Protein AF-A0A9D1NC37-F1 (afdb_monomer)

Radius of gyration: 18.71 Å; Cα contacts (8 Å, |Δi|>4): 106; chains: 1; bounding box: 54×20×46 Å

Sequence (112 aa):
MNAKKPLIVYVLKVLESNTDRDHPMTQVKIAEWIDPVLPCDRKTVGRNIKTLQAMGYPIVKTSKGFYMDRRQFNAEEIRFVLRAVMFAEGKDEEEKVELYKKLHRAFQVRWW

Structure 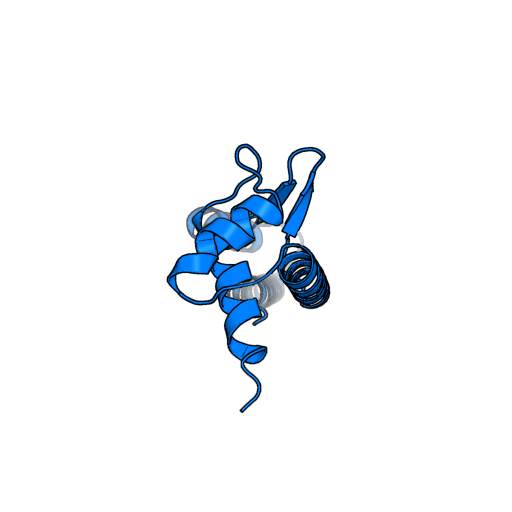(mmCIF, N/CA/C/O backbone):
data_AF-A0A9D1NC37-F1
#
_entry.id   AF-A0A9D1NC37-F1
#
loop_
_atom_site.group_PDB
_atom_site.id
_atom_site.type_symbol
_atom_site.label_atom_id
_atom_site.label_alt_id
_atom_site.label_comp_id
_atom_site.label_asym_id
_atom_site.label_entity_id
_atom_site.label_seq_id
_atom_site.pdbx_PDB_ins_code
_atom_site.Cartn_x
_atom_site.Cartn_y
_atom_site.Cartn_z
_atom_site.occupancy
_atom_site.B_iso_or_equiv
_atom_site.auth_seq_id
_atom_site.auth_comp_id
_atom_site.auth_asym_id
_atom_site.auth_atom_id
_atom_site.pdbx_PDB_model_num
ATOM 1 N N . MET A 1 1 ? 30.618 0.639 -0.877 1.00 40.62 1 MET A N 1
ATOM 2 C CA . MET A 1 1 ? 29.288 0.826 -0.250 1.00 40.62 1 MET A CA 1
ATOM 3 C C . MET A 1 1 ? 28.216 0.364 -1.229 1.00 40.62 1 MET A C 1
ATOM 5 O O . MET A 1 1 ? 28.209 0.810 -2.365 1.00 40.62 1 MET A O 1
ATOM 9 N N . ASN A 1 2 ? 27.389 -0.609 -0.837 1.00 46.97 2 ASN A N 1
ATOM 10 C CA . ASN A 1 2 ? 26.413 -1.273 -1.712 1.00 46.97 2 ASN A CA 1
ATOM 11 C C . ASN A 1 2 ? 25.278 -0.306 -2.114 1.00 46.97 2 ASN A C 1
ATOM 13 O O . ASN A 1 2 ? 24.336 -0.115 -1.346 1.00 46.97 2 ASN A O 1
ATOM 17 N N . ALA A 1 3 ? 25.320 0.233 -3.336 1.00 53.94 3 ALA A N 1
ATOM 18 C CA . ALA A 1 3 ? 24.290 1.098 -3.938 1.00 53.94 3 ALA A CA 1
ATOM 19 C C . ALA A 1 3 ? 22.898 0.433 -4.108 1.00 53.94 3 ALA A C 1
ATOM 21 O O . ALA A 1 3 ? 21.982 1.021 -4.671 1.00 53.94 3 ALA A O 1
ATOM 22 N N . LYS A 1 4 ? 22.710 -0.792 -3.594 1.00 53.84 4 LYS A N 1
ATOM 23 C CA . LYS A 1 4 ? 21.444 -1.543 -3.623 1.00 53.84 4 LYS A CA 1
ATOM 24 C C . LYS A 1 4 ? 20.414 -1.066 -2.588 1.00 53.84 4 LYS A C 1
ATOM 26 O O . LYS A 1 4 ? 19.228 -1.288 -2.792 1.00 53.84 4 LYS A O 1
ATOM 31 N N . LYS A 1 5 ? 20.841 -0.427 -1.490 1.00 58.94 5 LYS A N 1
ATOM 32 C CA . LYS A 1 5 ? 19.944 0.008 -0.399 1.00 58.94 5 LYS A CA 1
ATOM 33 C C . LYS A 1 5 ? 19.001 1.187 -0.735 1.00 58.94 5 LYS A C 1
ATOM 35 O O . LYS A 1 5 ? 17.863 1.119 -0.288 1.00 58.94 5 LYS A O 1
ATOM 40 N N . PRO A 1 6 ? 19.371 2.226 -1.514 1.00 79.62 6 PRO A N 1
ATOM 41 C CA . PRO A 1 6 ? 18.430 3.307 -1.834 1.00 79.62 6 PRO A CA 1
ATOM 42 C C . PRO A 1 6 ? 17.384 2.925 -2.894 1.00 79.62 6 PRO A C 1
ATOM 44 O O . PRO A 1 6 ? 16.293 3.487 -2.901 1.00 79.62 6 PRO A O 1
ATOM 47 N N . LEU A 1 7 ? 17.673 1.962 -3.780 1.00 91.44 7 LEU A N 1
ATOM 48 C CA . LEU A 1 7 ? 16.817 1.691 -4.940 1.00 91.44 7 LEU A CA 1
ATOM 49 C C . LEU A 1 7 ? 15.417 1.180 -4.567 1.00 91.44 7 LEU A C 1
ATOM 51 O O . LEU A 1 7 ? 14.444 1.565 -5.209 1.00 91.44 7 LEU A O 1
ATOM 55 N N . ILE A 1 8 ? 15.296 0.358 -3.519 1.00 94.88 8 ILE A N 1
ATOM 56 C CA . ILE A 1 8 ? 13.988 -0.123 -3.048 1.00 94.88 8 ILE A CA 1
ATOM 57 C C . ILE A 1 8 ? 13.069 1.036 -2.641 1.00 94.88 8 ILE A C 1
ATOM 59 O O . ILE A 1 8 ? 11.880 1.010 -2.944 1.00 94.88 8 ILE A O 1
ATOM 63 N N . VAL A 1 9 ? 13.639 2.082 -2.035 1.00 94.38 9 VAL A N 1
ATOM 64 C CA . VAL A 1 9 ? 12.913 3.285 -1.612 1.00 94.38 9 VAL A CA 1
ATOM 65 C C . VAL A 1 9 ? 12.467 4.100 -2.826 1.00 94.38 9 VAL A C 1
ATOM 67 O O . VAL A 1 9 ? 11.352 4.611 -2.838 1.00 94.38 9 VAL A O 1
ATOM 70 N N . TYR A 1 10 ? 13.290 4.193 -3.875 1.00 95.50 10 TYR A N 1
ATOM 71 C CA . TYR A 1 10 ? 12.880 4.838 -5.127 1.00 95.50 10 TYR A CA 1
ATOM 72 C C . TYR A 1 10 ? 11.747 4.074 -5.821 1.00 95.50 10 TYR A C 1
ATOM 74 O O . TYR A 1 10 ? 10.767 4.692 -6.224 1.00 95.50 10 TYR A O 1
ATOM 82 N N . VAL A 1 11 ? 11.828 2.740 -5.900 1.00 96.75 11 VAL A N 1
ATOM 83 C CA . VAL A 1 11 ? 10.744 1.908 -6.458 1.00 96.75 11 VAL A CA 1
ATOM 84 C C . VAL A 1 11 ? 9.447 2.098 -5.671 1.00 96.75 11 VAL A C 1
ATOM 86 O O . VAL A 1 11 ? 8.392 2.264 -6.282 1.00 96.75 11 VAL A O 1
ATOM 89 N N . LEU A 1 12 ? 9.527 2.122 -4.337 1.00 95.31 12 LEU A N 1
ATOM 90 C CA . LEU A 1 12 ? 8.379 2.397 -3.476 1.00 95.31 12 LEU A CA 1
ATOM 91 C C . LEU A 1 12 ? 7.760 3.763 -3.796 1.00 95.31 12 LEU A C 1
ATOM 93 O O . LEU A 1 12 ? 6.575 3.823 -4.108 1.00 95.31 12 LEU A O 1
ATOM 97 N N . LYS A 1 13 ? 8.564 4.833 -3.820 1.00 93.44 13 LYS A N 1
ATOM 98 C CA . LYS A 1 13 ? 8.089 6.192 -4.127 1.00 93.44 13 LYS A CA 1
ATOM 99 C C . LYS A 1 13 ? 7.427 6.297 -5.500 1.00 93.44 13 LYS A C 1
ATOM 101 O O . LYS A 1 13 ? 6.409 6.969 -5.631 1.00 93.44 13 LYS A O 1
ATOM 106 N N . VAL A 1 14 ? 7.973 5.633 -6.525 1.00 95.50 14 VAL A N 1
ATOM 107 C CA . VAL A 1 14 ? 7.354 5.634 -7.860 1.00 95.50 14 VAL A CA 1
ATOM 108 C C . VAL A 1 14 ? 5.963 5.020 -7.805 1.00 95.50 14 VAL A C 1
ATOM 110 O O . VAL A 1 14 ? 5.016 5.643 -8.283 1.00 95.50 14 VAL A O 1
ATOM 113 N N . LEU A 1 15 ? 5.835 3.837 -7.199 1.00 95.50 15 LEU A N 1
ATOM 114 C CA . LEU A 1 15 ? 4.553 3.151 -7.058 1.00 95.50 15 LEU A CA 1
ATOM 115 C C . LEU A 1 15 ? 3.567 3.973 -6.225 1.00 95.50 15 LEU A C 1
ATOM 117 O O . LEU A 1 15 ? 2.420 4.136 -6.625 1.00 95.50 15 LEU A O 1
ATOM 121 N N . GLU A 1 16 ? 4.006 4.537 -5.103 1.00 91.81 16 GLU A N 1
ATOM 122 C CA . GLU A 1 16 ? 3.150 5.358 -4.252 1.00 91.81 16 GLU A CA 1
ATOM 123 C C . GLU A 1 16 ? 2.652 6.605 -4.972 1.00 91.81 16 GLU A C 1
ATOM 125 O O . GLU A 1 16 ? 1.464 6.889 -4.896 1.00 91.81 16 GLU A O 1
ATOM 130 N N . SER A 1 17 ? 3.517 7.358 -5.655 1.00 90.12 17 SER A N 1
ATOM 131 C CA . SER A 1 17 ? 3.169 8.677 -6.198 1.00 90.12 17 SER A CA 1
ATOM 132 C C . SER A 1 17 ? 2.583 8.657 -7.609 1.00 90.12 17 SER A C 1
ATOM 134 O O . SER A 1 17 ? 1.887 9.602 -7.964 1.00 90.12 17 SER A O 1
ATOM 136 N N . ASN A 1 18 ? 2.862 7.625 -8.410 1.00 90.69 18 ASN A N 1
ATOM 137 C CA . ASN A 1 18 ? 2.588 7.643 -9.854 1.00 90.69 18 ASN A CA 1
ATOM 138 C C . ASN A 1 18 ? 1.713 6.479 -10.331 1.00 90.69 18 ASN A C 1
ATOM 140 O O . ASN A 1 18 ? 1.532 6.324 -11.538 1.00 90.69 18 ASN A O 1
ATOM 144 N N . THR A 1 19 ? 1.210 5.639 -9.419 1.00 93.69 19 THR A N 1
ATOM 145 C CA . THR A 1 19 ? 0.361 4.505 -9.794 1.00 93.69 19 THR A CA 1
ATOM 146 C C . THR A 1 19 ? -0.884 4.403 -8.933 1.00 93.69 19 THR A C 1
ATOM 148 O O . THR A 1 19 ? -0.865 4.685 -7.736 1.00 93.69 19 THR A O 1
ATOM 151 N N . ASP A 1 20 ? -1.952 3.938 -9.558 1.00 90.81 20 ASP A N 1
ATOM 152 C CA . ASP A 1 20 ? -3.201 3.520 -8.937 1.00 90.81 20 ASP A CA 1
ATOM 153 C C . ASP A 1 20 ? -3.827 2.419 -9.813 1.00 90.81 20 ASP A C 1
ATOM 155 O O . ASP A 1 20 ? -3.200 1.926 -10.759 1.00 90.81 20 ASP A O 1
ATOM 159 N N . ARG A 1 21 ? -5.056 2.009 -9.492 1.00 90.50 21 ARG A N 1
ATOM 160 C CA . ARG A 1 21 ? -5.760 0.940 -10.210 1.00 90.50 21 ARG A CA 1
ATOM 161 C C . ARG A 1 21 ? -5.899 1.212 -11.712 1.00 90.50 21 ARG A C 1
ATOM 163 O O . ARG A 1 21 ? -5.813 0.268 -12.500 1.00 90.50 21 ARG A O 1
ATOM 170 N N . ASP A 1 22 ? -6.111 2.465 -12.092 1.00 91.88 22 ASP A N 1
ATOM 171 C CA . ASP A 1 22 ? -6.337 2.881 -13.475 1.00 91.88 22 ASP A CA 1
ATOM 172 C C . ASP A 1 22 ? -5.011 3.189 -14.192 1.00 91.88 22 ASP A C 1
ATOM 174 O O . ASP A 1 22 ? -4.910 3.045 -15.414 1.00 91.88 22 ASP A O 1
ATOM 178 N N . HIS A 1 23 ? -3.958 3.494 -13.424 1.00 93.19 23 HIS A N 1
ATOM 179 C CA . HIS A 1 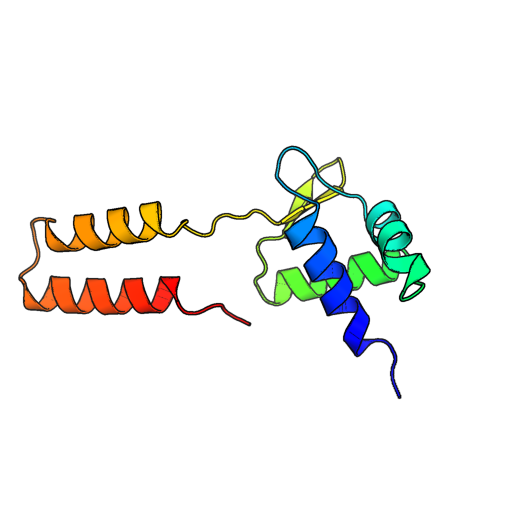23 ? -2.631 3.879 -13.906 1.00 93.19 23 HIS A CA 1
ATOM 180 C C . HIS A 1 23 ? -1.499 2.932 -13.438 1.00 93.19 23 HIS A C 1
ATOM 182 O O . HIS A 1 23 ? -0.564 3.365 -12.759 1.00 93.19 23 HIS A O 1
ATOM 188 N N . PRO A 1 24 ? -1.504 1.632 -13.796 1.00 96.88 24 PRO A N 1
ATOM 189 C CA . PRO A 1 24 ? -0.396 0.736 -13.472 1.00 96.88 24 PRO A CA 1
ATOM 190 C C . PRO A 1 24 ? 0.860 1.040 -14.302 1.00 96.88 24 PRO A C 1
ATOM 192 O O . PRO A 1 24 ? 0.784 1.382 -15.483 1.00 96.88 24 PRO A O 1
ATOM 195 N N . MET A 1 25 ? 2.042 0.821 -13.717 1.00 98.25 25 MET A N 1
ATOM 196 C CA . MET A 1 25 ? 3.332 0.993 -14.397 1.00 98.25 25 MET A CA 1
ATOM 197 C C . MET A 1 25 ? 4.093 -0.324 -14.560 1.00 98.25 25 MET A C 1
ATOM 199 O O . MET A 1 25 ? 4.171 -1.156 -13.655 1.00 98.25 25 MET A O 1
ATOM 203 N N . THR A 1 26 ? 4.706 -0.530 -15.726 1.00 98.50 26 THR A N 1
ATOM 204 C CA . THR A 1 26 ? 5.573 -1.691 -15.963 1.00 98.50 26 THR A CA 1
ATOM 205 C C . THR A 1 26 ? 6.916 -1.531 -15.247 1.00 98.50 26 THR A C 1
ATOM 207 O O . THR A 1 26 ? 7.366 -0.425 -14.966 1.00 98.50 26 THR A O 1
ATOM 210 N N . GLN A 1 27 ? 7.616 -2.645 -15.013 1.00 98.44 27 GLN A N 1
ATOM 211 C CA . GLN A 1 27 ? 8.976 -2.614 -14.452 1.00 98.44 27 GLN A CA 1
ATOM 212 C C . GLN A 1 27 ? 9.956 -1.808 -15.314 1.00 98.44 27 GLN A C 1
ATOM 214 O O . GLN A 1 27 ? 10.882 -1.215 -14.776 1.00 98.44 27 GLN A O 1
ATOM 219 N N . VAL A 1 28 ? 9.756 -1.809 -16.638 1.00 98.31 28 VAL A N 1
ATOM 220 C CA . VAL A 1 28 ? 10.558 -1.018 -17.583 1.00 98.31 28 VAL A CA 1
ATOM 221 C C . VAL A 1 28 ? 10.310 0.467 -17.349 1.00 98.31 28 VAL A C 1
ATOM 223 O O . VAL A 1 28 ? 11.258 1.197 -17.105 1.00 98.31 28 VAL A O 1
ATOM 226 N N . LYS A 1 29 ? 9.043 0.887 -17.292 1.00 98.19 29 LYS A N 1
ATOM 227 C CA . LYS A 1 29 ? 8.695 2.297 -17.100 1.00 98.19 29 LYS A CA 1
ATOM 228 C C . LYS A 1 29 ? 9.104 2.832 -15.726 1.00 98.19 29 LYS A C 1
ATOM 230 O O . LYS A 1 29 ? 9.490 3.986 -15.602 1.00 98.19 29 LYS A O 1
ATOM 235 N N . ILE A 1 30 ? 9.055 1.993 -14.690 1.00 98.12 30 ILE A N 1
ATOM 236 C CA . ILE A 1 30 ? 9.583 2.342 -13.362 1.00 98.12 30 ILE A CA 1
ATOM 237 C C . ILE A 1 30 ? 11.110 2.504 -13.415 1.00 98.12 30 ILE A C 1
ATOM 239 O O . ILE A 1 30 ? 11.631 3.438 -12.817 1.00 98.12 30 ILE A O 1
ATOM 243 N N . ALA A 1 31 ? 11.829 1.629 -14.128 1.00 97.62 31 ALA A N 1
ATOM 244 C CA . ALA A 1 31 ? 13.278 1.752 -14.292 1.00 97.62 31 ALA A CA 1
ATOM 245 C C . ALA A 1 31 ? 13.655 3.043 -15.039 1.00 97.62 31 ALA A C 1
ATOM 247 O O . ALA A 1 31 ? 14.490 3.792 -14.548 1.00 97.62 31 ALA A O 1
ATOM 248 N N . GLU A 1 32 ? 12.974 3.340 -16.152 1.00 97.25 32 GLU A N 1
ATOM 249 C CA . GLU A 1 32 ? 13.136 4.584 -16.924 1.00 97.25 32 GLU A CA 1
ATOM 250 C C . GLU A 1 32 ? 12.874 5.832 -16.074 1.00 97.25 32 GLU A C 1
ATOM 252 O O . GLU A 1 32 ? 13.590 6.820 -16.188 1.00 97.25 32 GLU A O 1
ATOM 257 N N . TRP A 1 33 ? 11.876 5.787 -15.186 1.00 96.25 33 TRP A N 1
ATOM 258 C CA . TRP A 1 33 ? 11.566 6.907 -14.296 1.00 96.25 33 TRP A CA 1
ATOM 259 C C . TRP A 1 33 ? 12.687 7.178 -13.284 1.00 96.25 33 TRP A C 1
ATOM 261 O O . TRP A 1 33 ? 12.957 8.327 -12.944 1.00 96.25 33 TRP A O 1
ATOM 271 N N . ILE A 1 34 ? 13.340 6.124 -12.785 1.00 95.12 34 ILE A N 1
ATOM 272 C CA . ILE A 1 34 ? 14.398 6.224 -11.768 1.00 95.12 34 ILE A CA 1
ATOM 273 C C . ILE A 1 34 ? 15.768 6.524 -12.404 1.00 95.12 34 ILE A C 1
ATOM 275 O O . ILE A 1 34 ? 16.636 7.084 -11.731 1.00 95.12 34 ILE A O 1
ATOM 279 N N . ASP A 1 35 ? 15.956 6.193 -13.685 1.00 94.31 35 ASP A N 1
ATOM 280 C CA . ASP A 1 35 ? 17.234 6.263 -14.405 1.00 94.31 35 ASP A CA 1
ATOM 281 C C . ASP A 1 35 ? 18.010 7.586 -14.239 1.00 94.31 35 ASP A C 1
ATOM 283 O O . ASP A 1 35 ? 19.201 7.520 -13.930 1.00 94.31 35 ASP A O 1
ATOM 287 N N . PRO A 1 36 ? 17.379 8.780 -14.286 1.00 92.88 36 PRO A N 1
ATOM 288 C CA . PRO A 1 36 ? 18.096 10.047 -14.120 1.00 92.88 36 PRO A CA 1
ATOM 289 C C . PRO A 1 36 ? 18.771 10.230 -12.752 1.00 92.88 36 PRO A C 1
ATOM 291 O O . PRO A 1 36 ? 19.686 11.040 -12.620 1.00 92.88 36 PRO A O 1
ATOM 294 N N . VAL A 1 37 ? 18.304 9.519 -11.719 1.00 89.44 37 VAL A N 1
ATOM 295 C CA . VAL A 1 37 ? 18.809 9.633 -10.340 1.00 89.44 37 VAL A CA 1
ATOM 296 C C . VAL A 1 37 ? 19.641 8.413 -9.954 1.00 89.44 37 VAL A C 1
ATOM 298 O O . VAL A 1 37 ? 20.660 8.542 -9.273 1.00 89.44 37 VAL A O 1
ATOM 301 N N . LEU A 1 38 ? 19.197 7.217 -10.348 1.00 90.88 38 LEU A N 1
ATOM 302 C CA . LEU A 1 38 ? 19.857 5.960 -10.013 1.00 90.88 38 LEU A CA 1
ATOM 303 C C . LEU A 1 38 ? 19.572 4.892 -11.086 1.00 90.88 38 LEU A C 1
ATOM 305 O O . LEU A 1 38 ? 18.626 4.113 -10.930 1.00 90.88 38 LEU A O 1
ATOM 309 N N . PRO A 1 39 ? 20.404 4.808 -12.141 1.00 92.00 39 PRO A N 1
ATOM 310 C CA . PRO A 1 39 ? 20.238 3.841 -13.220 1.00 92.00 39 PRO A CA 1
ATOM 311 C C . PRO A 1 39 ? 20.058 2.411 -12.718 1.00 92.00 39 PRO A C 1
ATOM 313 O O . PRO A 1 39 ? 20.824 1.910 -11.884 1.00 92.00 39 PRO A O 1
ATOM 316 N N . CYS A 1 40 ? 19.030 1.733 -13.222 1.00 93.12 40 CYS A N 1
ATOM 317 C CA . CYS A 1 40 ? 18.743 0.353 -12.861 1.00 93.12 40 CYS A CA 1
ATOM 318 C C . CYS A 1 40 ? 17.996 -0.383 -13.974 1.00 93.12 40 CYS A C 1
ATOM 320 O O . CYS A 1 40 ? 17.325 0.212 -14.808 1.00 93.12 40 CYS A O 1
ATOM 322 N N . ASP A 1 41 ? 18.091 -1.712 -13.978 1.00 96.06 41 ASP A N 1
ATOM 323 C CA . ASP A 1 41 ? 17.373 -2.537 -14.945 1.00 96.06 41 ASP A CA 1
ATOM 324 C C . ASP A 1 41 ? 15.997 -3.003 -14.421 1.00 96.06 41 ASP A C 1
ATOM 326 O O . ASP A 1 41 ? 15.747 -3.115 -13.212 1.00 96.06 41 ASP A O 1
ATOM 3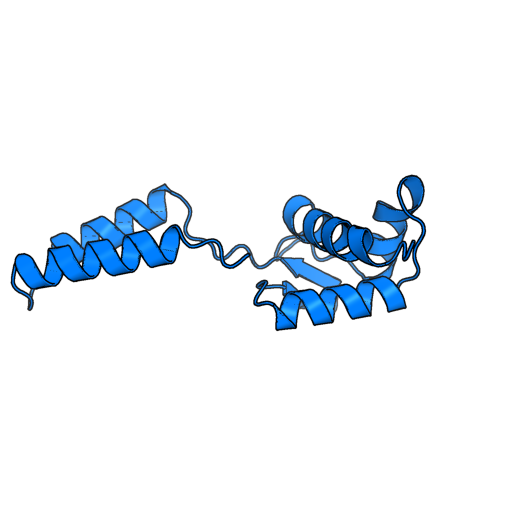30 N N . ARG A 1 42 ? 15.110 -3.387 -15.350 1.00 97.25 42 ARG A N 1
ATOM 331 C CA . ARG A 1 42 ? 13.761 -3.890 -15.032 1.00 97.25 42 ARG A CA 1
ATOM 332 C C . ARG A 1 42 ? 13.744 -5.117 -14.104 1.00 97.25 42 ARG A C 1
ATOM 334 O O . ARG A 1 42 ? 12.801 -5.280 -13.332 1.00 97.25 42 ARG A O 1
ATOM 341 N N . LYS A 1 43 ? 14.751 -6.005 -14.159 1.00 97.00 43 LYS A N 1
ATOM 342 C CA . LYS A 1 43 ? 14.832 -7.195 -13.284 1.00 97.00 43 LYS A CA 1
ATOM 343 C C . LYS A 1 43 ? 15.166 -6.772 -11.855 1.00 97.00 43 LYS A C 1
ATOM 345 O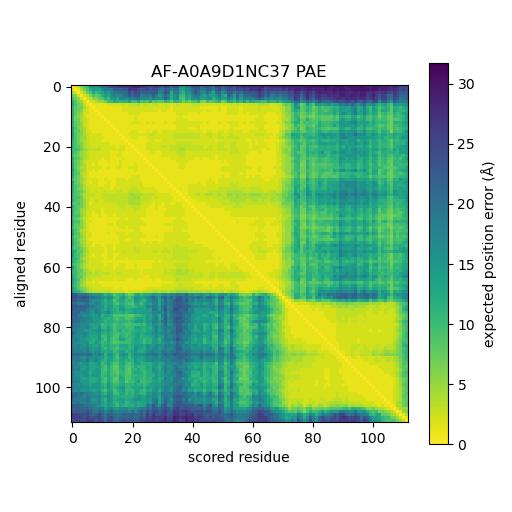 O . LYS A 1 43 ? 14.693 -7.386 -10.899 1.00 97.00 43 LYS A O 1
ATOM 350 N N . THR A 1 44 ? 15.974 -5.730 -11.694 1.00 95.50 44 THR A N 1
ATOM 351 C CA . THR A 1 44 ? 16.271 -5.108 -10.406 1.00 95.50 44 THR A CA 1
ATOM 352 C C . THR A 1 44 ? 15.026 -4.449 -9.820 1.00 95.50 44 THR A C 1
ATOM 354 O O . THR A 1 44 ? 14.703 -4.724 -8.664 1.00 95.50 44 THR A O 1
ATOM 357 N N . VAL A 1 45 ? 14.254 -3.700 -10.612 1.00 97.62 45 VAL A N 1
ATOM 358 C CA . VAL A 1 45 ? 12.932 -3.200 -10.187 1.00 97.62 45 VAL A CA 1
ATOM 359 C C . VAL A 1 45 ? 12.018 -4.353 -9.767 1.00 97.62 45 VAL A C 1
ATOM 361 O O . VAL A 1 45 ? 11.476 -4.340 -8.666 1.00 97.62 45 VAL A O 1
ATOM 364 N N . GLY A 1 46 ? 11.903 -5.404 -10.586 1.00 97.81 46 GLY A N 1
ATOM 365 C CA . GLY A 1 46 ? 11.058 -6.562 -10.283 1.00 97.81 46 GLY A CA 1
ATOM 366 C C . GLY A 1 46 ? 11.424 -7.283 -8.979 1.00 97.81 46 GLY A C 1
ATOM 367 O O . GLY A 1 46 ? 10.532 -7.739 -8.267 1.00 97.81 46 GLY A O 1
ATOM 368 N N . ARG A 1 47 ? 12.716 -7.360 -8.629 1.00 97.19 47 ARG A N 1
ATOM 369 C CA . ARG A 1 47 ? 13.167 -7.886 -7.327 1.00 97.19 47 ARG A CA 1
ATOM 370 C C . ARG A 1 47 ? 12.742 -6.983 -6.172 1.00 97.19 47 ARG A C 1
ATOM 372 O O . ARG A 1 47 ? 12.216 -7.496 -5.196 1.00 97.19 47 ARG A O 1
ATOM 379 N N . ASN A 1 48 ? 12.913 -5.668 -6.303 1.00 97.38 48 ASN A N 1
ATOM 380 C CA . ASN A 1 48 ? 12.493 -4.715 -5.274 1.00 97.38 48 ASN A CA 1
ATOM 381 C C . ASN A 1 48 ? 10.973 -4.721 -5.066 1.00 97.38 48 ASN A C 1
ATOM 383 O O . ASN A 1 48 ? 10.538 -4.732 -3.924 1.00 97.38 48 ASN A O 1
ATOM 387 N N . ILE A 1 49 ? 10.172 -4.811 -6.135 1.00 98.00 49 ILE A N 1
ATOM 388 C CA . ILE A 1 49 ? 8.710 -4.963 -6.028 1.00 98.00 49 ILE A CA 1
ATOM 389 C C . ILE A 1 49 ? 8.355 -6.216 -5.223 1.00 98.00 49 ILE A C 1
ATOM 391 O O . ILE A 1 49 ? 7.543 -6.137 -4.307 1.00 98.00 49 ILE A O 1
ATOM 395 N N . LYS A 1 50 ? 8.992 -7.359 -5.514 1.00 97.38 50 LYS A N 1
ATOM 396 C CA . LYS A 1 50 ? 8.775 -8.592 -4.738 1.00 97.38 50 LYS A CA 1
ATOM 397 C C . LYS A 1 50 ? 9.161 -8.419 -3.269 1.00 97.38 50 LYS A C 1
ATOM 399 O O . LYS A 1 50 ? 8.436 -8.892 -2.402 1.00 97.38 50 LYS A O 1
ATOM 404 N N . THR A 1 51 ? 10.275 -7.742 -2.991 1.00 96.31 51 THR A N 1
ATOM 405 C CA . THR A 1 51 ? 10.691 -7.433 -1.618 1.00 96.31 51 THR A CA 1
ATOM 406 C C . THR A 1 51 ? 9.663 -6.550 -0.909 1.00 96.31 51 THR A C 1
ATOM 408 O O . THR A 1 51 ? 9.287 -6.863 0.211 1.00 96.31 51 THR A O 1
ATOM 411 N N . LEU A 1 52 ? 9.155 -5.501 -1.563 1.00 94.81 52 LEU A N 1
ATOM 412 C CA . LEU A 1 52 ? 8.122 -4.620 -1.008 1.00 94.81 52 LEU A CA 1
ATOM 413 C C . LEU A 1 52 ? 6.809 -5.376 -0.745 1.00 94.81 52 LEU A C 1
ATOM 415 O O . LEU A 1 52 ? 6.212 -5.220 0.314 1.00 94.81 52 LEU A O 1
ATOM 419 N N . GLN A 1 53 ? 6.390 -6.260 -1.651 1.00 94.19 53 GLN A N 1
ATOM 420 C CA . GLN A 1 53 ? 5.236 -7.134 -1.411 1.00 94.19 53 GLN A CA 1
ATOM 421 C C . GLN A 1 53 ? 5.459 -8.049 -0.198 1.00 94.19 53 GLN A C 1
ATOM 423 O O . GLN A 1 53 ? 4.572 -8.181 0.639 1.00 94.19 53 GLN A O 1
ATOM 428 N N . ALA A 1 54 ? 6.653 -8.637 -0.058 1.00 91.75 54 ALA A N 1
ATOM 429 C CA . ALA A 1 54 ? 7.008 -9.452 1.106 1.00 91.75 54 ALA A CA 1
ATOM 430 C C . ALA A 1 54 ? 7.082 -8.640 2.416 1.00 91.75 54 ALA A C 1
ATOM 432 O O . ALA A 1 54 ? 6.874 -9.200 3.487 1.00 91.75 54 ALA A O 1
ATOM 433 N N . MET A 1 55 ? 7.344 -7.331 2.333 1.00 87.75 55 MET A N 1
ATOM 434 C CA . MET A 1 55 ? 7.287 -6.391 3.462 1.00 87.75 55 MET A CA 1
ATOM 435 C C . MET A 1 55 ? 5.856 -5.948 3.816 1.00 87.75 55 MET A C 1
ATOM 437 O O . MET A 1 55 ? 5.669 -5.289 4.835 1.00 87.75 55 MET A O 1
ATOM 441 N N . GLY A 1 56 ? 4.852 -6.310 3.010 1.00 84.81 56 GLY A N 1
ATOM 442 C CA . GLY A 1 56 ? 3.442 -6.005 3.267 1.00 84.81 56 GLY A CA 1
ATOM 443 C C . GLY A 1 56 ? 2.891 -4.786 2.525 1.00 84.81 56 GLY A C 1
ATOM 444 O O . GLY A 1 56 ? 1.741 -4.416 2.758 1.00 84.81 56 GLY A O 1
ATOM 445 N N . TYR A 1 57 ? 3.650 -4.171 1.611 1.00 90.00 57 TYR A N 1
ATOM 446 C CA . TYR A 1 57 ? 3.102 -3.100 0.775 1.00 90.00 57 TYR A CA 1
ATOM 447 C C . TYR A 1 57 ? 2.043 -3.668 -0.189 1.00 90.00 57 TYR A C 1
ATOM 449 O O . TYR A 1 57 ? 2.319 -4.669 -0.865 1.00 90.00 57 TYR A O 1
ATOM 457 N N . PRO A 1 58 ? 0.857 -3.037 -0.310 1.00 90.81 58 PRO A N 1
ATOM 458 C CA . PRO A 1 58 ? -0.271 -3.541 -1.098 1.00 90.81 58 PRO A CA 1
ATOM 459 C C . PRO A 1 58 ? -0.074 -3.307 -2.606 1.00 90.81 58 PRO A C 1
ATOM 461 O O . PRO A 1 58 ? -0.876 -2.667 -3.277 1.00 90.81 58 PRO A O 1
ATOM 464 N N . ILE A 1 59 ? 1.023 -3.809 -3.169 1.00 95.56 59 ILE A N 1
ATOM 465 C CA . ILE A 1 59 ? 1.335 -3.650 -4.590 1.00 95.56 59 ILE A CA 1
ATOM 466 C C . ILE A 1 59 ? 0.623 -4.749 -5.374 1.00 95.56 59 ILE A C 1
ATOM 468 O O . ILE A 1 59 ? 0.926 -5.937 -5.221 1.00 95.56 59 ILE A O 1
ATOM 472 N N . VAL A 1 60 ? -0.288 -4.360 -6.258 1.00 96.00 60 VAL A N 1
ATOM 473 C CA . VAL A 1 60 ? -1.071 -5.280 -7.083 1.00 96.00 60 VAL A CA 1
ATOM 474 C C . VAL A 1 60 ? -0.440 -5.398 -8.464 1.00 96.00 60 VAL A C 1
ATOM 476 O O . VAL A 1 60 ? -0.092 -4.409 -9.110 1.00 96.00 60 VAL A O 1
ATOM 479 N N . LYS A 1 61 ? -0.296 -6.640 -8.934 1.00 97.50 61 LYS A N 1
ATOM 480 C CA . LYS A 1 61 ? 0.132 -6.946 -10.300 1.00 97.50 61 LYS A CA 1
ATOM 481 C C . LYS A 1 61 ? -1.089 -7.057 -11.210 1.00 97.50 61 LYS A C 1
ATOM 483 O O . LYS A 1 61 ? -2.031 -7.777 -10.903 1.00 97.50 61 LYS A O 1
ATOM 488 N N . THR A 1 62 ? -1.018 -6.422 -12.372 1.00 96.44 62 THR A N 1
ATOM 489 C CA . THR A 1 62 ? -2.006 -6.510 -13.454 1.00 96.44 62 THR A CA 1
ATOM 490 C C . THR A 1 62 ? -1.335 -6.977 -14.748 1.00 96.44 62 THR A C 1
ATOM 492 O O . THR A 1 62 ? -0.113 -7.148 -14.808 1.00 96.44 62 THR A O 1
ATOM 495 N N . SER A 1 63 ? -2.115 -7.161 -15.815 1.00 96.56 63 SER A N 1
ATOM 496 C CA . SER A 1 63 ? -1.571 -7.387 -17.161 1.00 96.56 63 SER A CA 1
ATOM 497 C C . SER A 1 63 ? -0.810 -6.172 -17.710 1.00 96.56 63 SER A C 1
ATOM 499 O O . SER A 1 63 ? 0.080 -6.340 -18.539 1.00 96.56 63 SER A O 1
ATOM 501 N N . LYS A 1 64 ? -1.125 -4.960 -17.230 1.00 96.50 64 LYS A N 1
ATOM 502 C CA . LYS A 1 64 ? -0.544 -3.690 -17.696 1.00 96.50 64 LYS A CA 1
ATOM 503 C C . LYS A 1 64 ? 0.637 -3.198 -16.850 1.00 96.50 64 LYS A C 1
ATOM 505 O O . LYS A 1 64 ? 1.323 -2.266 -17.254 1.00 96.50 64 LYS A O 1
ATOM 510 N N . GLY A 1 65 ? 0.910 -3.813 -15.699 1.00 97.88 65 GLY A N 1
ATOM 511 C CA . GLY A 1 65 ? 1.999 -3.401 -14.814 1.00 97.88 65 GLY A CA 1
ATOM 512 C C . GLY A 1 65 ? 1.705 -3.658 -13.342 1.00 97.88 65 GLY A C 1
ATOM 513 O O . GLY A 1 65 ? 0.975 -4.582 -12.994 1.00 97.88 65 GLY A O 1
ATOM 514 N N . PHE A 1 66 ? 2.284 -2.834 -12.482 1.00 98.31 66 PHE A N 1
ATOM 515 C CA . PHE A 1 66 ? 2.119 -2.856 -11.037 1.00 98.31 66 PHE A CA 1
ATOM 516 C C . PHE A 1 66 ? 1.556 -1.518 -10.579 1.00 98.31 66 PHE A C 1
ATOM 518 O O . PHE A 1 66 ? 1.910 -0.483 -11.146 1.00 98.31 66 PHE A O 1
ATOM 525 N N . TYR A 1 67 ? 0.708 -1.544 -9.558 1.00 96.62 67 TYR A N 1
ATOM 526 C CA . TYR A 1 67 ? 0.257 -0.331 -8.895 1.00 96.62 67 TYR A CA 1
ATOM 527 C C . TYR A 1 67 ? 0.212 -0.501 -7.382 1.00 96.62 67 TYR A C 1
ATOM 529 O O . TYR A 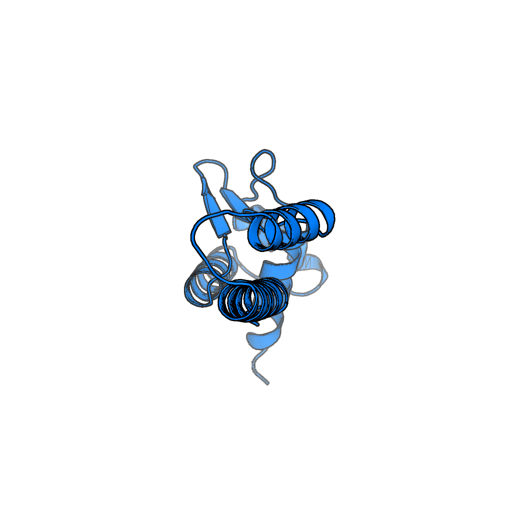1 67 ? 0.084 -1.622 -6.887 1.00 96.62 67 TYR A O 1
ATOM 537 N N . MET A 1 68 ? 0.323 0.606 -6.654 1.00 93.69 68 MET A N 1
ATOM 538 C CA . MET A 1 68 ? 0.073 0.633 -5.218 1.00 93.69 68 MET A CA 1
ATOM 539 C C . MET A 1 68 ? -1.438 0.682 -4.975 1.00 93.69 68 MET A C 1
ATOM 541 O O . MET A 1 68 ? -2.080 1.694 -5.256 1.00 93.69 68 MET A O 1
ATOM 545 N N . ASP A 1 69 ? -2.022 -0.400 -4.463 1.00 87.69 69 ASP A N 1
ATOM 546 C CA . ASP A 1 69 ? -3.426 -0.417 -4.054 1.00 87.69 69 ASP A CA 1
ATOM 547 C C . ASP A 1 69 ? -3.553 0.372 -2.754 1.00 87.69 69 ASP A C 1
ATOM 549 O O . ASP A 1 69 ? -3.346 -0.139 -1.654 1.00 87.69 69 ASP A O 1
ATOM 553 N N . ARG A 1 70 ? -3.826 1.671 -2.896 1.00 69.44 70 ARG A N 1
ATOM 554 C CA . ARG A 1 70 ? -3.973 2.635 -1.800 1.00 69.44 70 ARG A CA 1
ATOM 555 C C . ARG A 1 70 ? -5.252 2.395 -0.984 1.00 69.44 70 ARG A C 1
ATOM 557 O O . ARG A 1 70 ? -6.019 3.319 -0.743 1.00 69.44 70 ARG A O 1
ATOM 564 N N . ARG A 1 71 ? -5.487 1.177 -0.497 1.00 59.72 71 ARG A N 1
ATOM 565 C CA . ARG A 1 71 ? -6.520 0.898 0.512 1.00 59.72 71 ARG A CA 1
ATOM 566 C C . ARG A 1 71 ? -6.024 1.260 1.909 1.00 59.72 71 ARG A C 1
ATOM 568 O O . ARG A 1 71 ? -6.019 0.430 2.813 1.00 59.72 71 ARG A O 1
ATOM 575 N N . GLN A 1 72 ? -5.580 2.500 2.083 1.00 67.12 72 GLN A N 1
ATOM 576 C CA . GLN A 1 72 ? -5.540 3.094 3.411 1.00 67.12 72 GLN A CA 1
ATOM 577 C C . GLN A 1 72 ? -6.812 3.910 3.558 1.00 67.12 72 GLN A C 1
ATOM 579 O O . GLN A 1 72 ? -7.111 4.729 2.691 1.00 67.12 72 GLN A O 1
ATOM 584 N N . PHE A 1 73 ? -7.554 3.657 4.636 1.00 69.38 73 PHE A N 1
ATOM 585 C CA . PHE A 1 73 ? -8.652 4.526 5.025 1.00 69.38 73 PHE A CA 1
ATOM 586 C C . PHE A 1 73 ? -8.108 5.951 5.083 1.00 69.38 73 PHE A C 1
ATOM 588 O O . PHE A 1 73 ? -7.116 6.223 5.766 1.00 69.38 73 PHE A O 1
ATOM 595 N N . ASN A 1 74 ? -8.730 6.860 4.347 1.00 68.38 74 ASN A N 1
ATOM 596 C CA . ASN A 1 74 ? -8.414 8.265 4.486 1.00 68.38 74 ASN A CA 1
ATOM 597 C C . ASN A 1 74 ? -8.865 8.751 5.879 1.00 68.38 74 ASN A C 1
ATOM 599 O O . ASN A 1 74 ? -9.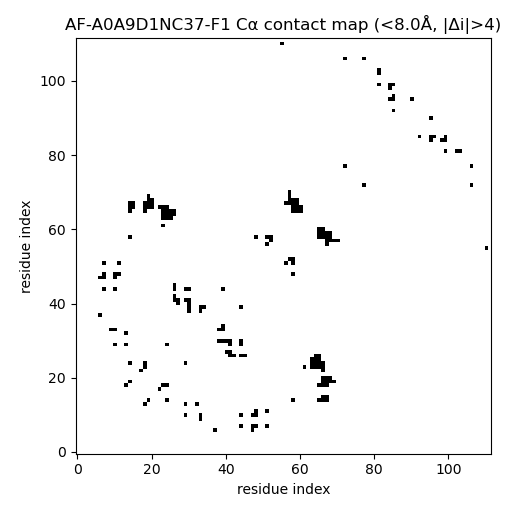596 8.072 6.602 1.00 68.38 74 ASN A O 1
ATOM 603 N N . ALA A 1 75 ? -8.430 9.943 6.289 1.00 72.88 75 ALA A N 1
ATOM 604 C CA . ALA A 1 75 ? -8.716 10.438 7.636 1.00 72.88 75 ALA A CA 1
ATOM 605 C C . ALA A 1 75 ? -10.226 10.545 7.942 1.00 72.88 75 ALA A C 1
ATOM 607 O O . ALA A 1 75 ? -10.626 10.410 9.098 1.00 72.88 75 ALA A O 1
ATOM 608 N N . GLU A 1 76 ? -11.062 10.795 6.933 1.00 81.44 76 GLU A N 1
ATOM 609 C CA . GLU A 1 76 ? -12.518 10.822 7.073 1.00 81.44 76 GLU A CA 1
ATOM 610 C C . GLU A 1 76 ? -13.089 9.421 7.285 1.00 81.44 76 GLU A C 1
ATOM 612 O O . GLU A 1 76 ? -13.839 9.211 8.236 1.00 81.44 76 GLU A O 1
ATOM 617 N N . GLU A 1 77 ? -12.663 8.451 6.481 1.00 84.38 77 GLU A N 1
ATOM 618 C CA . GLU A 1 77 ? -13.094 7.059 6.598 1.00 84.38 77 GLU A CA 1
ATOM 619 C C . GLU A 1 77 ? -12.633 6.438 7.931 1.00 84.38 77 GLU A C 1
ATOM 621 O O . GLU A 1 77 ? -13.404 5.725 8.573 1.00 84.38 77 GLU A O 1
ATOM 626 N N . ILE A 1 78 ? -11.426 6.767 8.418 1.00 86.00 78 ILE A N 1
ATOM 627 C CA . ILE A 1 78 ? -10.951 6.362 9.756 1.00 86.00 78 ILE A CA 1
ATOM 628 C C . ILE A 1 78 ? -11.879 6.920 10.837 1.00 86.00 78 ILE A C 1
ATOM 630 O O . ILE A 1 78 ? -12.339 6.176 11.704 1.00 86.00 78 ILE A O 1
ATOM 634 N N . ARG A 1 79 ? -12.171 8.229 10.802 1.00 86.69 79 ARG A N 1
ATOM 635 C CA . ARG A 1 79 ? -13.068 8.861 11.784 1.00 86.69 79 ARG A CA 1
ATOM 636 C C . ARG A 1 79 ? -14.457 8.238 11.746 1.00 86.69 79 ARG A C 1
ATOM 638 O O . ARG A 1 79 ? -15.041 8.018 12.804 1.00 86.69 79 ARG A O 1
ATOM 645 N N . PHE A 1 80 ? -14.967 7.947 10.553 1.00 92.81 80 PHE A N 1
ATOM 646 C CA . PHE A 1 80 ? -16.257 7.299 10.373 1.00 92.81 80 PHE A CA 1
ATOM 647 C C . PHE A 1 80 ? -16.289 5.916 11.035 1.00 92.81 80 PHE A C 1
ATOM 649 O O . PHE A 1 80 ? -17.155 5.667 11.872 1.00 92.81 80 PHE A O 1
ATOM 656 N N . VAL A 1 81 ? -15.311 5.051 10.742 1.00 92.25 81 VAL A N 1
ATOM 657 C CA . VAL A 1 81 ? -15.220 3.702 11.328 1.00 92.25 81 VAL A CA 1
ATOM 658 C C . VAL A 1 81 ? -15.064 3.757 12.846 1.00 92.25 81 VAL A C 1
ATOM 660 O O . VAL A 1 81 ? -15.771 3.055 13.567 1.00 92.25 81 VAL A O 1
ATOM 663 N N . LEU A 1 82 ? -14.171 4.614 13.346 1.00 92.31 82 LEU A N 1
ATOM 664 C CA . LEU A 1 82 ? -13.948 4.765 14.783 1.00 92.31 82 LEU A CA 1
ATOM 665 C C . LEU A 1 82 ? -15.210 5.249 15.508 1.00 92.31 82 LEU A C 1
ATOM 667 O O . LEU A 1 82 ? -15.518 4.766 16.596 1.00 92.31 82 LEU A O 1
ATOM 671 N N . ARG A 1 83 ? -15.969 6.165 14.897 1.00 94.31 83 ARG A N 1
ATOM 672 C CA . ARG A 1 83 ? -17.243 6.635 15.446 1.00 94.31 83 ARG A CA 1
ATOM 673 C C . ARG A 1 83 ? -18.291 5.529 15.432 1.00 94.31 83 ARG A C 1
ATOM 675 O O . ARG A 1 83 ? -18.934 5.317 16.452 1.00 94.31 83 ARG A O 1
ATOM 682 N N . ALA A 1 84 ? -18.428 4.801 14.326 1.00 95.56 84 ALA A N 1
ATOM 683 C CA . ALA A 1 84 ? -19.384 3.700 14.207 1.00 95.56 84 ALA A CA 1
ATOM 684 C C . ALA A 1 84 ? -19.203 2.651 15.319 1.00 95.56 84 ALA A C 1
ATOM 686 O O . ALA A 1 84 ? -20.187 2.181 15.879 1.00 95.56 84 ALA A O 1
ATOM 687 N N . VAL A 1 85 ? -17.957 2.354 15.703 1.00 95.38 85 VAL A N 1
ATOM 688 C CA . VAL A 1 85 ? -17.647 1.436 16.812 1.00 95.38 85 VAL A CA 1
ATOM 689 C C . VAL A 1 85 ? -18.164 1.941 18.160 1.00 95.38 85 VAL A C 1
ATOM 691 O O . VAL A 1 85 ? -18.707 1.153 18.928 1.00 95.38 85 VAL A O 1
ATOM 694 N N . MET A 1 86 ? -18.056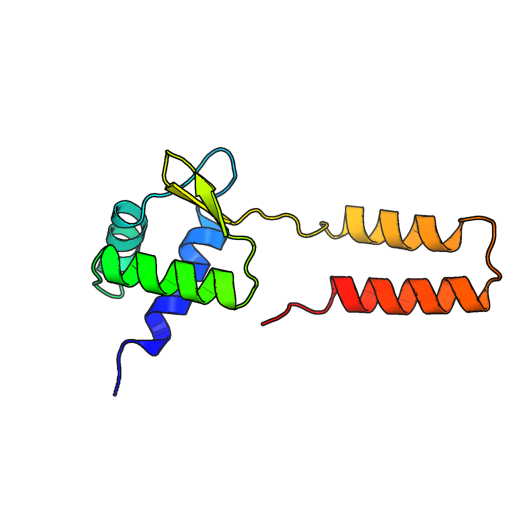 3.242 18.440 1.00 94.75 86 MET A N 1
ATOM 695 C CA . MET A 1 86 ? -18.552 3.818 19.698 1.00 94.75 86 MET A CA 1
ATOM 696 C C . MET A 1 86 ? -20.086 3.790 19.799 1.00 94.75 86 MET A C 1
ATOM 698 O O . MET A 1 86 ? -20.632 3.653 20.890 1.00 94.75 86 MET A O 1
ATOM 702 N N . PHE A 1 87 ? -20.794 3.869 18.668 1.00 94.31 87 PHE A N 1
ATOM 703 C CA . PHE A 1 87 ? -22.263 3.842 18.630 1.00 94.31 87 PHE A CA 1
ATOM 704 C C . PHE A 1 87 ? -22.863 2.444 18.423 1.00 94.31 87 PHE A C 1
ATOM 706 O O . PHE A 1 87 ? -24.080 2.302 18.475 1.00 94.31 87 PHE A O 1
ATOM 713 N N . ALA A 1 88 ? -22.044 1.413 18.202 1.00 94.81 88 ALA A N 1
ATOM 714 C CA . ALA A 1 88 ? -22.531 0.055 17.980 1.00 94.81 88 ALA A CA 1
ATOM 715 C C . ALA A 1 88 ? -23.207 -0.526 19.234 1.00 94.81 88 ALA A C 1
ATOM 717 O O . ALA A 1 88 ? -22.777 -0.280 20.361 1.00 94.81 88 ALA A O 1
ATOM 718 N N . GLU A 1 89 ? -24.252 -1.326 19.043 1.00 94.56 89 GLU A N 1
ATOM 719 C CA . GLU A 1 89 ? -24.894 -2.094 20.115 1.00 94.56 89 GLU A CA 1
ATOM 720 C C . GLU A 1 89 ? -24.126 -3.402 20.407 1.00 94.56 89 GLU A C 1
ATOM 722 O O . GLU A 1 89 ? -23.274 -3.828 19.626 1.00 94.56 89 GLU A O 1
ATOM 727 N N . GLY A 1 90 ? -24.419 -4.057 21.538 1.00 94.56 90 GLY A N 1
ATOM 728 C CA . GLY A 1 90 ? -23.893 -5.395 21.865 1.00 94.56 90 GLY A CA 1
ATOM 729 C C . GLY A 1 90 ? -22.549 -5.444 22.606 1.00 94.56 90 GLY A C 1
ATOM 730 O O . GLY A 1 90 ? -22.038 -6.538 22.845 1.00 94.56 90 GLY A O 1
ATOM 731 N N . LYS A 1 91 ? -21.988 -4.289 22.981 1.00 94.88 91 LYS A N 1
ATOM 732 C CA . LYS A 1 91 ? -20.818 -4.151 23.864 1.00 94.88 91 LYS A CA 1
ATOM 733 C C . LYS A 1 91 ? -21.040 -3.041 24.878 1.00 94.88 91 LYS A C 1
ATOM 735 O O . LYS A 1 91 ? -21.771 -2.093 24.576 1.00 94.88 91 LYS A O 1
ATOM 740 N N . ASP A 1 92 ? -20.419 -3.149 26.046 1.00 96.75 92 ASP A N 1
ATOM 741 C CA . ASP A 1 92 ? -20.403 -2.046 27.010 1.00 96.75 92 ASP A CA 1
ATOM 742 C C . ASP A 1 92 ? -19.410 -0.940 26.601 1.00 96.75 92 ASP A C 1
ATOM 744 O O . ASP A 1 92 ? -18.674 -1.055 25.616 1.00 96.75 92 ASP A O 1
ATOM 748 N N . GLU A 1 93 ? -19.432 0.180 27.323 1.00 94.94 93 GLU A N 1
ATOM 749 C CA . GLU A 1 93 ? -18.614 1.348 26.988 1.00 94.94 93 GLU A CA 1
ATOM 750 C C . GLU A 1 93 ? -17.108 1.073 27.135 1.00 94.94 93 GLU A C 1
ATOM 752 O O . GLU A 1 93 ? -16.314 1.538 26.315 1.00 94.94 93 GLU A O 1
ATOM 757 N N . GLU A 1 94 ? -16.699 0.281 28.130 1.00 96.50 94 GLU A N 1
ATOM 758 C CA . GLU A 1 94 ? -15.288 -0.055 28.344 1.00 96.50 94 GLU A CA 1
ATOM 759 C C . GLU A 1 94 ? -14.750 -0.906 27.190 1.00 96.50 94 GLU A C 1
ATOM 761 O O . GLU A 1 94 ? -13.685 -0.614 26.631 1.00 96.50 94 GLU A O 1
ATOM 766 N N . GLU A 1 95 ? -15.518 -1.910 26.765 1.00 96.50 95 GLU A N 1
ATOM 767 C CA . GLU A 1 95 ? -15.187 -2.747 25.619 1.00 96.50 95 GLU A CA 1
ATOM 768 C C . GLU A 1 95 ? -15.081 -1.933 24.319 1.00 96.50 95 GLU A C 1
ATOM 770 O O . GLU A 1 95 ? -14.165 -2.158 23.515 1.00 96.50 95 GLU A O 1
ATOM 775 N N . LYS A 1 96 ? -15.991 -0.973 24.101 1.00 96.88 96 LYS A N 1
ATOM 776 C CA . LYS A 1 96 ? -15.972 -0.099 22.915 1.00 96.88 96 LYS A CA 1
ATOM 777 C C . LYS A 1 96 ? -14.770 0.830 22.909 1.00 96.88 96 LYS A C 1
ATOM 779 O O . LYS A 1 96 ? -14.098 0.938 21.882 1.00 96.88 96 LYS A O 1
ATOM 784 N N . VAL A 1 97 ? -14.456 1.459 24.042 1.00 95.81 97 VAL A N 1
ATOM 785 C CA . VAL A 1 97 ? -13.275 2.322 24.180 1.00 95.81 97 VAL A CA 1
ATOM 786 C C . VAL A 1 97 ? -11.994 1.530 23.914 1.00 95.81 97 VAL A C 1
ATOM 788 O O . VAL A 1 97 ? -11.088 2.018 23.230 1.00 95.81 97 VAL A O 1
ATOM 791 N N . GLU A 1 98 ? -11.900 0.296 24.409 1.00 96.50 98 GLU A N 1
ATOM 792 C CA . GLU A 1 98 ? -10.734 -0.549 24.155 1.00 96.50 98 GLU A CA 1
ATOM 793 C C . GLU A 1 98 ? -10.626 -0.946 22.672 1.00 96.50 98 GLU A C 1
ATOM 795 O O . GLU A 1 98 ? -9.535 -0.916 22.091 1.00 96.50 98 GLU A O 1
ATOM 800 N N . LEU A 1 99 ? -11.752 -1.245 22.016 1.00 95.56 99 LEU A N 1
ATOM 801 C CA . LEU A 1 99 ? -11.784 -1.538 20.582 1.00 95.56 99 LEU A CA 1
ATOM 802 C C . LEU A 1 99 ? -11.428 -0.311 19.728 1.00 95.56 99 LEU A C 1
ATOM 804 O O . LEU A 1 99 ? -10.622 -0.429 18.801 1.00 95.56 99 LEU A O 1
ATOM 808 N N . TYR A 1 100 ? -11.940 0.871 20.080 1.00 94.31 100 TYR A N 1
ATOM 809 C CA . TYR A 1 100 ? -11.562 2.148 19.473 1.00 94.31 100 TYR A CA 1
ATOM 810 C C . TYR A 1 100 ? -10.047 2.347 19.532 1.00 94.31 100 TYR A C 1
ATOM 812 O O . TYR A 1 100 ? -9.414 2.625 18.515 1.00 94.31 100 TYR A O 1
ATOM 820 N N . LYS A 1 101 ? -9.431 2.153 20.707 1.00 92.06 101 LYS A N 1
ATOM 821 C CA . LYS A 1 101 ? -7.979 2.312 20.887 1.00 92.06 101 LYS A CA 1
ATOM 822 C C . LYS A 1 101 ? -7.190 1.326 20.027 1.00 92.06 101 LYS A C 1
ATOM 824 O O . LYS A 1 101 ? -6.184 1.709 19.428 1.00 92.06 101 LYS A O 1
ATOM 829 N N . LYS A 1 102 ? -7.632 0.066 19.941 1.00 92.50 102 LYS A N 1
ATOM 830 C CA . LYS A 1 102 ? -7.009 -0.957 19.084 1.00 92.50 102 LYS A CA 1
ATOM 831 C C . LYS A 1 102 ? -7.070 -0.569 17.606 1.00 92.50 102 LYS A C 1
ATOM 833 O O . LYS A 1 102 ? -6.042 -0.631 16.937 1.00 92.50 102 LYS A O 1
ATOM 838 N N . LEU A 1 103 ? -8.228 -0.119 17.123 1.00 90.19 103 LEU A N 1
ATOM 839 C CA . LEU A 1 103 ? -8.414 0.317 15.737 1.00 90.19 103 LEU A CA 1
ATOM 840 C C . LEU A 1 103 ? -7.635 1.593 15.424 1.00 90.19 103 LEU A C 1
ATOM 842 O O . LEU A 1 103 ? -6.9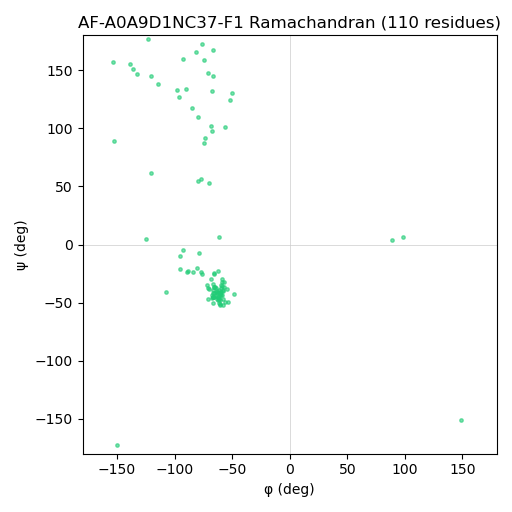53 1.658 14.408 1.00 90.19 103 LEU A O 1
ATOM 846 N N . HIS A 1 104 ? -7.661 2.579 16.318 1.00 86.44 104 HIS A N 1
ATOM 847 C CA . HIS A 1 104 ? -6.893 3.810 16.161 1.00 86.44 104 HIS A CA 1
ATOM 848 C C . HIS A 1 104 ? -5.392 3.515 16.046 1.00 86.44 104 HIS A C 1
ATOM 850 O O . HIS A 1 104 ? -4.732 4.033 15.150 1.00 86.44 104 HIS A O 1
ATOM 856 N N . ARG A 1 105 ? -4.858 2.612 16.884 1.00 83.88 105 ARG A N 1
ATOM 857 C CA . ARG A 1 105 ? -3.481 2.116 16.730 1.00 83.88 105 ARG A CA 1
ATOM 858 C C . ARG A 1 105 ? -3.287 1.411 15.388 1.00 83.88 105 ARG A C 1
ATOM 860 O O . ARG A 1 105 ? -2.335 1.728 14.694 1.00 83.88 105 ARG A O 1
ATOM 867 N N . ALA A 1 106 ? -4.181 0.509 14.987 1.00 79.69 106 ALA A N 1
ATOM 868 C CA . ALA A 1 106 ? -4.065 -0.208 13.714 1.00 79.69 106 ALA A CA 1
ATOM 869 C C . ALA A 1 106 ? -4.049 0.726 12.487 1.00 79.69 106 ALA A C 1
ATOM 871 O O . ALA A 1 106 ? -3.323 0.457 11.535 1.00 79.69 106 ALA A O 1
ATOM 872 N N . PHE A 1 107 ? -4.787 1.839 12.527 1.00 76.38 107 PHE A N 1
ATOM 873 C CA . PHE A 1 107 ? -4.788 2.854 11.469 1.00 76.38 107 PHE A CA 1
ATOM 874 C C . PHE A 1 107 ? -3.596 3.825 11.531 1.00 76.38 107 PHE A C 1
ATOM 876 O O . PHE A 1 107 ? -3.271 4.450 10.526 1.00 76.38 107 PHE A O 1
ATOM 883 N N . GLN A 1 108 ? -2.933 3.962 12.685 1.00 64.50 108 GLN A N 1
ATOM 884 C CA . GLN A 1 108 ? -1.742 4.807 12.855 1.00 64.50 108 GLN A CA 1
ATOM 885 C C . GLN A 1 108 ? -0.416 4.054 12.711 1.00 64.50 108 GLN A C 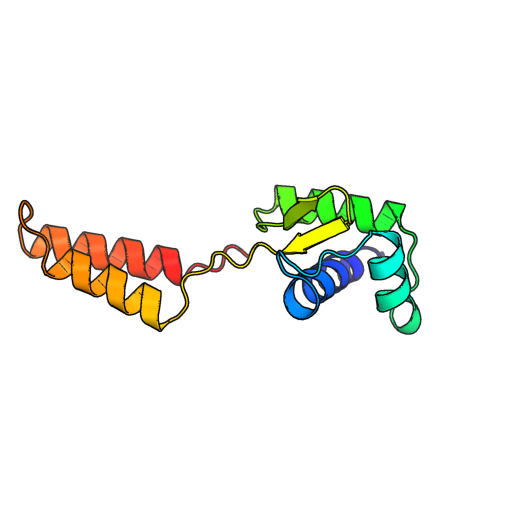1
ATOM 887 O O . GLN A 1 108 ? 0.612 4.675 12.428 1.00 64.50 108 GLN A O 1
ATOM 892 N N . VAL A 1 109 ? -0.411 2.732 12.888 1.00 52.97 109 VAL A N 1
ATOM 893 C CA . VAL A 1 109 ? 0.765 1.899 12.636 1.00 52.97 109 VAL A CA 1
ATOM 894 C C . VAL A 1 109 ? 0.923 1.765 11.123 1.00 52.97 109 VAL A C 1
ATOM 896 O O . VAL A 1 109 ? 0.446 0.827 10.487 1.00 52.97 109 VAL A O 1
ATOM 899 N N . ARG A 1 110 ? 1.629 2.739 10.542 1.00 47.28 110 ARG A N 1
ATOM 900 C CA . ARG A 1 110 ? 2.398 2.536 9.314 1.00 47.28 110 ARG A CA 1
ATOM 901 C C . ARG A 1 110 ? 3.365 1.394 9.601 1.00 47.28 110 ARG A C 1
ATOM 903 O O . ARG A 1 110 ? 4.360 1.582 10.297 1.00 47.28 110 ARG A O 1
ATOM 910 N N . TRP A 1 111 ? 3.039 0.197 9.132 1.00 33.62 111 TRP A N 1
ATOM 911 C CA . TRP A 1 111 ? 4.004 -0.888 9.080 1.00 33.62 111 TRP A CA 1
ATOM 912 C C . TRP A 1 111 ? 5.052 -0.491 8.031 1.00 33.62 111 TRP A C 1
ATOM 914 O O . TRP A 1 111 ? 4.814 -0.649 6.837 1.00 33.62 111 TRP A O 1
ATOM 924 N N . TRP A 1 112 ? 6.159 0.061 8.552 1.00 39.59 112 TRP A N 1
ATOM 925 C CA . TRP A 1 112 ? 7.422 0.472 7.911 1.00 39.59 112 TRP A CA 1
ATOM 926 C C . TRP A 1 112 ? 7.361 1.684 6.960 1.00 39.59 112 TRP A C 1
ATOM 928 O O . TRP A 1 112 ? 6.718 1.632 5.887 1.00 39.59 112 TRP A O 1
#

Organism: NCBI:txid2840952

Solvent-accessible surface area (backbone atoms only — not comparable to full-atom values): 6494 Å² total; per-residue (Å²): 132,78,80,69,71,62,51,48,56,53,56,48,50,47,30,66,76,68,23,29,92,92,42,44,42,34,44,57,58,53,21,63,68,38,35,91,83,55,74,57,51,38,68,58,44,49,50,39,52,52,51,40,43,75,70,65,48,57,61,44,80,55,97,70,21,38,17,31,56,77,83,63,74,48,77,64,54,45,52,50,54,49,50,51,51,66,71,46,81,96,62,58,70,68,60,29,54,52,50,41,51,52,50,54,47,61,76,64,57,72,80,124

Foldseek 3Di:
DDPLVCVLVLLVCCQVPQFEPVGADALQRSQVVCCVPDHDDSVSSVVSVVVVVVLPQQWDQDPHHIHRHPPQQDPVSLVVVLVCLCPDPDDDNVVSVVVSVVSVVVSVPPSD

pLDDT: mean 88.2, std 14.41, range [33.62, 98.5]

Nearest PDB structures (foldseek):
  2g9w-assembly1_B  TM=5.469E-01  e=1.234E+00  Mycobacterium tuberculosis H37Rv
  6ep3-assembly1_A  TM=5.045E-01  e=5.240E-01  Listeria monocytogenes EGD-e
  1h9t-assembly1_A  TM=4.464E-01  e=3.944E+00  Escherichia coli
  7rkf-assembly1_R  TM=2.766E-01  e=3.283E+00  Human betaherpesvirus 5

Secondary structure (DSSP, 8-state):
--THHHHHHHHHHHHHHH--SSS-B-HHHHHHHHTTTS---HHHHHHHHHHHHHTT--EEE-SS-EEE---PPPHHHHHHHHHHHHH-SSS-HHHHHHHHHHHHHHHH----

Mean predicted aligned error: 8.47 Å